Protein AF-A0A396QGF2-F1 (afdb_monomer_lite)

pLDDT: mean 94.79, std 3.69, range [76.56, 98.06]

Foldseek 3Di:
DLVCCCVVVVPCVCVVVVVVVVVVVVVVVLLVVLCCQLPDPPDPVSNVVSVVVSCVVVVPDPVRVD

Radius of gyration: 17.52 Å; chains: 1; bounding box: 42×21×40 Å

Sequence (66 aa):
MQLLRFHLMEDESCEKEIKKELEKKLDRMVMRDLFGKSKTAPTEEEREQARKEYLDRRGVPESFRW

Structure (mmCIF, N/CA/C/O backbone):
data_AF-A0A396QGF2-F1
#
_entry.id   AF-A0A396QGF2-F1
#
loop_
_atom_site.group_PDB
_atom_site.id
_atom_site.type_symbol
_atom_s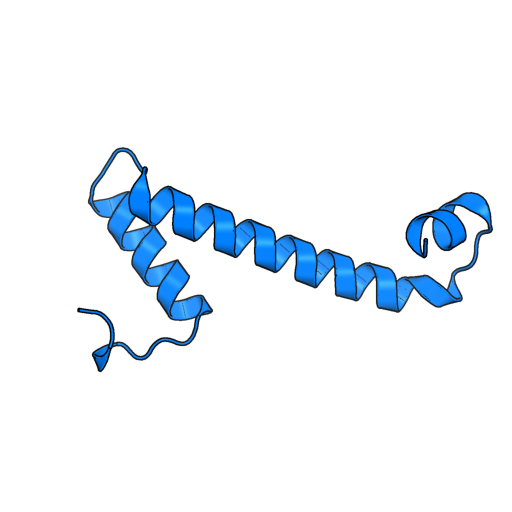ite.label_atom_id
_atom_site.label_alt_id
_atom_site.label_comp_id
_atom_site.label_asym_id
_atom_site.label_entity_id
_atom_site.label_seq_id
_atom_site.pdbx_PDB_ins_code
_atom_site.Cartn_x
_atom_site.Cartn_y
_atom_site.Cartn_z
_atom_site.occupancy
_atom_site.B_iso_or_equiv
_atom_site.auth_seq_id
_atom_site.auth_comp_id
_atom_site.auth_asym_id
_atom_site.auth_atom_id
_atom_site.pdbx_PDB_model_num
ATOM 1 N N . MET A 1 1 ? 20.987 -7.542 -11.362 1.00 83.25 1 MET A N 1
ATOM 2 C CA . MET A 1 1 ? 20.483 -6.253 -10.839 1.00 83.25 1 MET A CA 1
ATOM 3 C C . MET A 1 1 ? 19.834 -5.467 -11.979 1.00 83.25 1 MET A C 1
ATOM 5 O O . MET A 1 1 ? 20.548 -4.790 -12.701 1.00 83.25 1 MET A O 1
ATOM 9 N N . GLN A 1 2 ? 18.518 -5.604 -12.201 1.00 89.12 2 GLN A N 1
ATOM 10 C CA . GLN A 1 2 ? 17.831 -5.006 -13.367 1.00 89.12 2 GLN A CA 1
ATOM 11 C C . GLN A 1 2 ? 17.913 -3.472 -13.387 1.00 89.12 2 GLN A C 1
ATOM 13 O O . GLN A 1 2 ? 18.249 -2.914 -14.420 1.00 89.12 2 GLN A O 1
ATOM 18 N N . LEU A 1 3 ? 17.728 -2.812 -12.238 1.00 93.12 3 LEU A N 1
ATOM 19 C CA 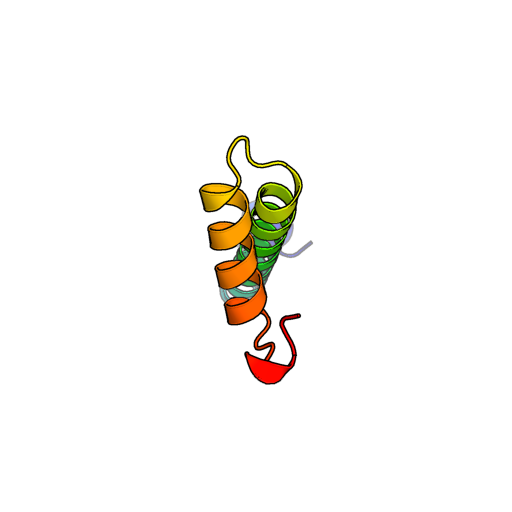. LEU A 1 3 ? 17.885 -1.355 -12.105 1.00 93.12 3 LEU A CA 1
ATOM 20 C C . LEU A 1 3 ? 19.281 -0.865 -12.507 1.00 93.12 3 LEU A C 1
ATOM 22 O O . LEU A 1 3 ? 19.407 0.137 -13.197 1.00 93.12 3 LEU A O 1
ATOM 26 N N . LEU A 1 4 ? 20.331 -1.589 -12.102 1.00 92.88 4 LEU A N 1
ATOM 27 C CA . LEU A 1 4 ? 21.700 -1.240 -12.484 1.00 92.88 4 LEU A CA 1
ATOM 28 C C . LEU A 1 4 ? 21.924 -1.427 -13.987 1.00 92.88 4 LEU A C 1
ATOM 30 O O . LEU A 1 4 ? 22.590 -0.602 -14.590 1.00 92.88 4 LEU A O 1
ATOM 34 N N . ARG A 1 5 ? 21.355 -2.472 -14.605 1.00 91.44 5 ARG A N 1
ATOM 35 C CA . ARG A 1 5 ? 21.441 -2.654 -16.065 1.00 91.44 5 ARG A CA 1
ATOM 36 C C . ARG A 1 5 ? 20.711 -1.541 -16.813 1.00 91.44 5 ARG A C 1
ATOM 38 O O . ARG A 1 5 ? 21.289 -0.945 -17.707 1.00 91.44 5 ARG A O 1
ATOM 45 N N . PHE A 1 6 ? 19.495 -1.213 -16.392 1.00 94.31 6 PHE A N 1
ATOM 46 C CA . PHE A 1 6 ? 18.705 -0.146 -17.000 1.00 94.31 6 PHE A CA 1
ATOM 47 C C . PHE A 1 6 ? 19.404 1.221 -16.894 1.00 94.31 6 PHE A C 1
ATOM 49 O O . PHE A 1 6 ? 19.523 1.921 -17.890 1.00 94.31 6 PHE A O 1
ATOM 56 N N . HIS A 1 7 ? 19.936 1.583 -15.719 1.00 92.44 7 HIS A N 1
ATOM 57 C CA . HIS A 1 7 ? 20.540 2.907 -15.510 1.00 92.44 7 HIS A CA 1
ATOM 58 C C . HIS A 1 7 ? 22.015 3.031 -15.912 1.00 92.44 7 HIS A C 1
ATOM 60 O O . HIS A 1 7 ? 22.442 4.133 -16.233 1.00 92.44 7 HIS A O 1
ATOM 66 N N . LEU A 1 8 ? 22.811 1.956 -15.849 1.00 94.56 8 LEU A N 1
ATOM 67 C CA . LEU A 1 8 ? 24.252 2.014 -16.152 1.00 94.56 8 LEU A CA 1
ATOM 68 C C . LEU A 1 8 ? 24.602 1.491 -17.546 1.00 94.56 8 LEU A C 1
ATOM 70 O O . LEU A 1 8 ? 25.675 1.806 -18.047 1.00 94.56 8 LEU A O 1
ATOM 74 N N . MET A 1 9 ? 23.749 0.651 -18.138 1.00 93.94 9 MET A N 1
ATOM 75 C CA . MET A 1 9 ? 23.983 0.041 -19.453 1.00 93.94 9 MET A CA 1
ATOM 76 C C . MET A 1 9 ? 22.941 0.468 -20.492 1.00 93.94 9 MET A C 1
ATOM 78 O O . MET A 1 9 ? 22.967 -0.069 -21.594 1.00 93.94 9 MET A O 1
ATOM 82 N N . GLU A 1 10 ? 22.024 1.379 -20.136 1.00 91.69 10 GLU A N 1
ATOM 83 C CA . GLU A 1 10 ? 20.939 1.871 -21.006 1.00 91.69 10 GLU A CA 1
ATOM 84 C C . GLU A 1 10 ? 20.096 0.727 -21.614 1.00 91.69 10 GLU A C 1
ATOM 86 O O . GLU A 1 10 ? 19.526 0.831 -22.697 1.00 91.69 10 GLU A O 1
ATOM 91 N N . ASP A 1 11 ? 20.017 -0.403 -20.902 1.00 92.00 11 ASP A N 1
ATOM 92 C CA . ASP A 1 11 ? 19.270 -1.587 -21.327 1.00 92.00 11 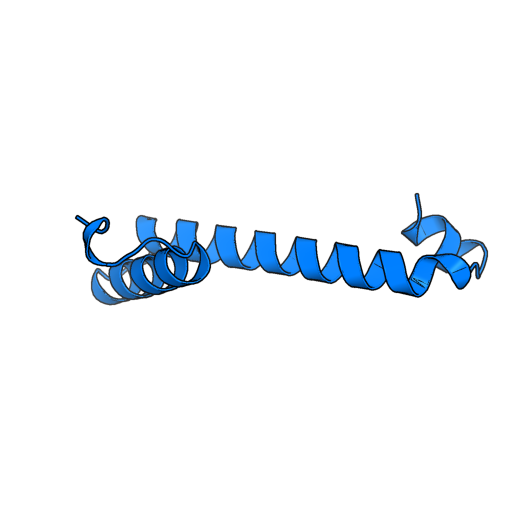ASP A CA 1
ATOM 93 C C . ASP A 1 11 ? 17.774 -1.421 -21.022 1.00 92.00 11 ASP A C 1
ATOM 95 O O . ASP A 1 11 ? 17.270 -1.846 -19.974 1.00 92.00 11 ASP A O 1
ATOM 99 N N . GLU A 1 12 ? 17.055 -0.808 -21.963 1.00 91.94 12 GLU A N 1
ATOM 100 C CA . GLU A 1 12 ? 15.610 -0.553 -21.881 1.00 91.94 12 GLU A CA 1
ATOM 101 C C . GLU A 1 12 ? 14.752 -1.830 -21.899 1.00 91.94 12 GLU A C 1
ATOM 103 O O . GLU A 1 12 ? 13.580 -1.801 -21.517 1.00 91.94 12 GLU A O 1
ATOM 108 N N . SER A 1 13 ? 15.317 -2.994 -22.252 1.00 93.19 13 SER A N 1
ATOM 109 C CA . SER A 1 13 ? 14.558 -4.255 -22.301 1.00 93.19 13 SER A CA 1
ATOM 110 C C . SER A 1 13 ? 13.953 -4.643 -20.943 1.00 93.19 13 SER A C 1
ATOM 112 O O . SER A 1 13 ? 12.927 -5.325 -20.877 1.00 93.19 13 SER A O 1
ATOM 114 N N . CYS A 1 14 ? 14.564 -4.177 -19.849 1.00 91.25 14 CYS A N 1
ATOM 115 C CA . CYS A 1 14 ? 14.132 -4.444 -18.483 1.00 91.25 14 CYS A CA 1
ATOM 116 C C . CYS A 1 14 ? 13.079 -3.449 -17.953 1.00 91.25 14 CYS A C 1
ATOM 118 O O . CYS A 1 14 ? 12.553 -3.682 -16.864 1.00 91.25 14 CYS A O 1
ATOM 120 N N . GLU A 1 15 ? 12.758 -2.363 -18.669 1.00 93.69 15 GLU A N 1
ATOM 121 C CA . GLU A 1 15 ? 11.925 -1.257 -18.158 1.00 93.69 15 GLU A CA 1
ATOM 122 C C . GLU A 1 15 ? 10.558 -1.736 -17.646 1.00 93.69 15 GLU A C 1
ATOM 124 O O . GLU A 1 15 ? 10.143 -1.421 -16.527 1.00 93.69 15 GLU A O 1
ATOM 129 N N . LYS A 1 16 ? 9.871 -2.563 -18.443 1.00 94.38 16 LYS A N 1
ATOM 130 C CA . LYS A 1 16 ? 8.535 -3.078 -18.105 1.00 94.38 16 LYS A CA 1
ATOM 131 C C . LYS A 1 16 ? 8.545 -3.917 -16.828 1.00 94.38 16 LYS A C 1
ATOM 133 O O . LYS A 1 16 ? 7.645 -3.786 -16.000 1.00 94.38 16 LYS A O 1
ATOM 138 N N . GLU A 1 17 ? 9.558 -4.765 -16.662 1.00 94.56 17 GLU A N 1
ATOM 139 C CA . GLU A 1 17 ? 9.684 -5.620 -15.477 1.00 94.56 17 G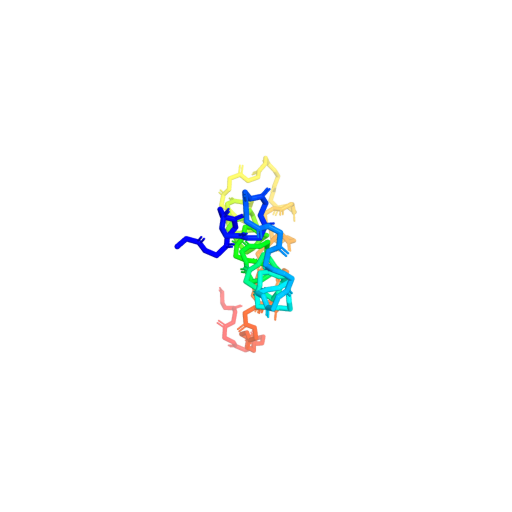LU A CA 1
ATOM 140 C C . GLU A 1 17 ? 10.048 -4.787 -14.242 1.00 94.56 17 GLU A C 1
ATOM 142 O O . GLU A 1 17 ? 9.457 -4.970 -13.179 1.00 94.56 17 GLU A O 1
ATOM 147 N N . ILE A 1 18 ? 10.944 -3.805 -14.398 1.00 95.12 18 ILE A N 1
ATOM 148 C CA . ILE A 1 18 ? 11.299 -2.855 -13.338 1.00 95.12 18 ILE A CA 1
ATOM 149 C C . ILE A 1 18 ? 10.053 -2.121 -12.843 1.00 95.12 18 ILE A C 1
ATOM 151 O O . ILE A 1 18 ? 9.802 -2.100 -11.638 1.00 95.12 18 ILE A O 1
ATOM 155 N N . LYS A 1 19 ? 9.247 -1.560 -13.751 1.00 96.00 19 LYS A N 1
ATOM 156 C CA . LYS A 1 19 ? 8.023 -0.838 -13.388 1.00 96.00 19 LYS A CA 1
ATOM 157 C C . LYS A 1 19 ? 7.059 -1.726 -12.601 1.00 96.00 19 LYS A C 1
ATOM 159 O O . LYS A 1 19 ? 6.620 -1.346 -11.518 1.00 96.00 19 LYS A O 1
ATOM 164 N N . LYS A 1 20 ? 6.809 -2.939 -13.092 1.00 96.62 20 LYS A N 1
ATOM 165 C CA . LYS A 1 20 ? 5.934 -3.921 -12.440 1.00 96.62 20 LYS A CA 1
ATOM 166 C C . LYS A 1 20 ? 6.417 -4.298 -11.035 1.00 96.62 20 LYS A C 1
ATOM 168 O O . LYS A 1 20 ? 5.619 -4.399 -10.105 1.00 96.62 20 LYS A O 1
ATOM 173 N N . GLU A 1 21 ? 7.716 -4.525 -10.851 1.00 95.88 21 GLU A N 1
ATOM 174 C CA . GLU A 1 21 ? 8.265 -4.873 -9.536 1.00 95.88 21 GLU A CA 1
ATOM 175 C C . GLU A 1 21 ? 8.285 -3.684 -8.565 1.00 95.88 21 GLU A C 1
ATOM 177 O O . GLU A 1 21 ? 8.076 -3.870 -7.360 1.00 95.88 21 GLU A O 1
ATOM 182 N N . LEU A 1 22 ? 8.474 -2.462 -9.073 1.00 96.75 22 LEU A N 1
ATOM 183 C CA . LEU A 1 22 ? 8.342 -1.235 -8.287 1.00 96.75 22 LEU A CA 1
ATOM 184 C C . LEU A 1 22 ? 6.899 -1.020 -7.817 1.00 96.75 22 LEU A C 1
ATOM 186 O O . LEU A 1 22 ? 6.694 -0.759 -6.632 1.00 96.75 22 LEU A O 1
ATOM 190 N N . GLU A 1 23 ? 5.907 -1.216 -8.688 1.00 97.50 23 GLU A N 1
ATOM 191 C CA . GLU A 1 23 ? 4.481 -1.178 -8.329 1.00 97.50 23 GLU A CA 1
ATOM 192 C C . GLU A 1 23 ? 4.173 -2.197 -7.217 1.00 97.50 23 GLU A C 1
ATOM 194 O O . GLU A 1 23 ? 3.697 -1.830 -6.143 1.00 97.50 23 GLU A O 1
ATOM 199 N N . LYS A 1 24 ? 4.607 -3.457 -7.371 1.00 96.94 24 LYS A N 1
ATOM 200 C CA . LYS A 1 24 ? 4.464 -4.486 -6.320 1.00 96.94 24 LYS A CA 1
ATOM 201 C C . LYS A 1 24 ? 5.182 -4.135 -5.016 1.00 96.94 24 LYS A C 1
ATOM 203 O O . LYS A 1 24 ? 4.800 -4.593 -3.933 1.00 96.94 24 LYS A O 1
ATOM 208 N N . LYS A 1 25 ? 6.318 -3.436 -5.079 1.00 97.75 25 LYS A N 1
ATOM 209 C CA . LYS A 1 25 ? 7.034 -2.985 -3.878 1.00 97.75 25 LYS A CA 1
ATOM 210 C C . LYS A 1 25 ? 6.243 -1.887 -3.174 1.00 97.75 25 LYS A C 1
ATOM 212 O O . LYS A 1 25 ? 6.131 -1.954 -1.949 1.00 97.75 25 LYS A O 1
ATOM 217 N N . LEU A 1 26 ? 5.689 -0.944 -3.931 1.00 97.75 26 LEU A N 1
ATOM 218 C 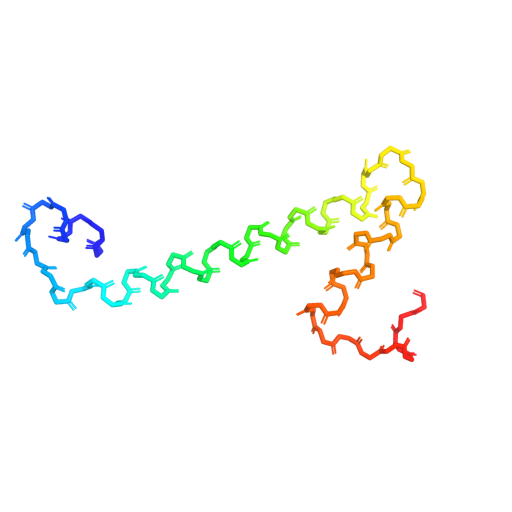CA . LEU A 1 26 ? 4.853 0.130 -3.411 1.00 97.75 26 LEU A CA 1
ATOM 219 C C . LEU A 1 26 ? 3.604 -0.433 -2.730 1.00 97.75 26 LEU A C 1
ATOM 221 O O . LEU A 1 26 ? 3.352 -0.103 -1.573 1.00 97.75 26 LEU A O 1
ATOM 225 N N . ASP A 1 27 ? 2.914 -1.379 -3.366 1.00 97.06 27 ASP A N 1
ATOM 226 C CA . ASP A 1 27 ? 1.752 -2.050 -2.775 1.00 97.06 27 ASP A CA 1
ATOM 227 C C . ASP A 1 27 ? 2.096 -2.704 -1.433 1.00 97.06 27 ASP A C 1
ATOM 229 O O . ASP A 1 27 ? 1.397 -2.531 -0.434 1.00 97.06 27 ASP A O 1
ATOM 233 N N . ARG A 1 28 ? 3.233 -3.409 -1.361 1.00 97.38 28 ARG A N 1
ATOM 234 C CA . ARG A 1 28 ? 3.715 -4.011 -0.107 1.00 97.38 28 ARG A CA 1
ATOM 235 C C . ARG A 1 28 ? 4.011 -2.968 0.971 1.00 97.38 28 ARG A C 1
ATOM 237 O O . ARG A 1 28 ? 3.789 -3.249 2.149 1.00 97.38 28 ARG A O 1
ATOM 244 N N . MET A 1 29 ? 4.526 -1.797 0.596 1.00 98.06 29 MET A N 1
ATOM 245 C CA . MET A 1 29 ? 4.780 -0.701 1.535 1.00 98.06 29 MET A CA 1
ATOM 246 C C . MET A 1 29 ? 3.475 -0.116 2.071 1.00 98.06 29 MET A C 1
ATOM 248 O O . MET A 1 29 ? 3.346 0.024 3.284 1.00 98.06 29 MET A O 1
ATOM 252 N N . VAL A 1 30 ? 2.489 0.123 1.204 1.00 97.12 30 VAL A N 1
ATOM 253 C CA . VAL A 1 30 ? 1.159 0.598 1.614 1.00 97.12 30 VAL A CA 1
ATOM 254 C C . VAL A 1 30 ? 0.490 -0.407 2.553 1.00 97.12 30 VAL A C 1
ATOM 256 O O . VAL A 1 30 ? 0.014 -0.033 3.621 1.00 97.12 30 VAL A O 1
ATOM 259 N N . MET A 1 31 ? 0.532 -1.704 2.231 1.00 97.75 31 MET A N 1
ATOM 260 C CA . MET A 1 31 ? -0.023 -2.742 3.108 1.00 97.75 31 MET A CA 1
ATOM 261 C C . MET A 1 31 ? 0.666 -2.798 4.475 1.00 97.75 31 MET A C 1
ATOM 263 O O . MET A 1 31 ? 0.013 -3.066 5.485 1.00 97.75 31 MET A O 1
ATOM 267 N N . ARG A 1 32 ? 1.982 -2.556 4.530 1.00 97.75 32 ARG A N 1
ATOM 268 C CA . ARG A 1 32 ? 2.729 -2.496 5.792 1.00 97.75 32 ARG A CA 1
ATOM 269 C C . ARG A 1 32 ? 2.339 -1.271 6.618 1.00 97.75 32 ARG A C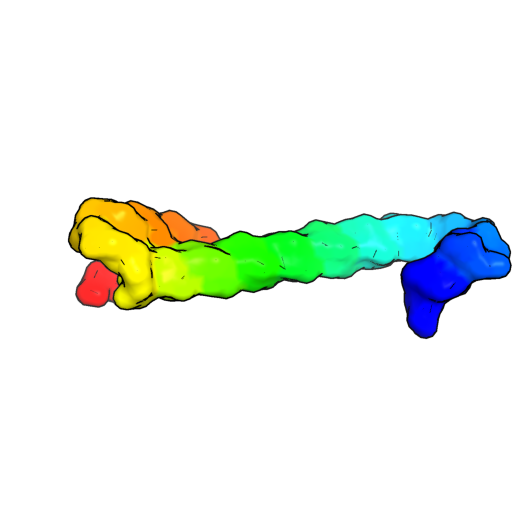 1
ATOM 271 O O . ARG A 1 32 ? 2.191 -1.415 7.829 1.00 97.75 32 ARG A O 1
ATOM 278 N N . ASP A 1 33 ? 2.189 -0.114 5.983 1.00 97.62 33 ASP A N 1
ATOM 279 C CA . ASP A 1 33 ? 1.780 1.130 6.639 1.00 97.62 33 ASP A CA 1
ATOM 280 C C . ASP A 1 33 ? 0.367 1.015 7.225 1.00 97.62 33 ASP A C 1
ATOM 282 O O . ASP A 1 33 ? 0.177 1.259 8.415 1.00 97.62 33 ASP A O 1
ATOM 286 N N . LEU A 1 34 ? -0.594 0.519 6.437 1.00 98.00 34 LEU A N 1
ATOM 287 C CA . LEU A 1 34 ? -1.962 0.256 6.896 1.00 98.00 34 LEU A CA 1
ATOM 288 C C . LEU A 1 34 ? -1.987 -0.693 8.096 1.00 98.00 34 LEU A C 1
ATOM 290 O O . LEU A 1 34 ? -2.636 -0.414 9.105 1.00 98.00 34 LEU A O 1
ATOM 294 N N . PHE A 1 35 ? -1.229 -1.791 8.028 1.00 97.00 35 PHE A N 1
ATOM 295 C CA . PHE A 1 35 ? -1.112 -2.702 9.161 1.00 97.00 35 PHE A CA 1
ATOM 296 C C . PHE A 1 35 ? -0.520 -2.006 10.394 1.00 97.00 35 PHE A C 1
ATOM 298 O O . PHE A 1 35 ? -1.054 -2.167 11.488 1.00 97.00 35 PHE A O 1
ATOM 305 N N . GLY A 1 36 ? 0.545 -1.215 10.238 1.00 97.75 36 GLY A N 1
ATOM 306 C CA . GLY A 1 36 ? 1.143 -0.448 11.334 1.00 97.75 36 GLY A CA 1
ATOM 307 C C . GLY A 1 36 ? 0.135 0.498 11.985 1.00 97.75 36 GLY A C 1
ATOM 308 O O . GLY A 1 36 ? -0.114 0.398 13.185 1.00 97.75 36 GLY A O 1
ATOM 309 N N . LYS A 1 37 ? -0.531 1.334 11.180 1.00 97.88 37 LYS A N 1
ATOM 310 C CA . LYS A 1 37 ? -1.572 2.271 11.632 1.00 97.88 37 LYS A CA 1
ATOM 311 C C . LYS A 1 37 ? -2.718 1.568 12.350 1.00 97.88 37 LYS A C 1
ATOM 313 O O . LYS A 1 37 ? -3.115 2.022 13.417 1.00 97.88 37 LYS A O 1
ATOM 318 N N . SER A 1 38 ? -3.158 0.407 11.861 1.00 96.50 38 SER A N 1
ATOM 319 C CA . SER A 1 38 ? -4.193 -0.394 12.534 1.00 96.50 38 SER A CA 1
ATOM 320 C C . SER A 1 38 ? -3.821 -0.817 13.963 1.00 96.50 38 SER A C 1
ATOM 322 O O . SER A 1 38 ? -4.695 -1.147 14.761 1.00 96.50 38 SER A O 1
ATOM 324 N N . LYS A 1 39 ? -2.523 -0.829 14.301 1.00 96.69 39 LYS A N 1
ATOM 325 C CA . LYS A 1 39 ? -2.009 -1.207 15.625 1.00 96.69 39 LYS A CA 1
ATOM 326 C C . LYS A 1 39 ? -1.592 -0.016 16.474 1.00 96.69 39 LYS A C 1
ATOM 328 O O . LYS A 1 39 ? -1.747 -0.074 17.690 1.00 96.69 39 LYS A O 1
ATOM 333 N N . THR A 1 40 ? -1.043 1.029 15.862 1.00 96.50 40 THR A N 1
ATOM 334 C CA . THR A 1 40 ? -0.333 2.089 16.591 1.00 96.50 40 THR A CA 1
ATOM 335 C C . THR A 1 40 ? -0.889 3.488 16.371 1.00 96.50 40 THR A C 1
ATOM 337 O O . THR A 1 40 ? -0.346 4.415 16.967 1.00 96.50 40 THR A O 1
ATOM 340 N N . ALA A 1 41 ? -1.927 3.684 15.543 1.00 97.00 41 ALA A N 1
ATOM 341 C CA . ALA A 1 41 ? -2.479 5.026 15.338 1.00 97.00 41 ALA A CA 1
ATOM 342 C C . ALA A 1 41 ? -2.957 5.643 16.675 1.00 97.00 41 ALA A C 1
ATOM 344 O O . ALA A 1 41 ? -3.318 4.896 17.592 1.00 97.00 41 ALA A O 1
ATOM 345 N N . PRO A 1 42 ? -2.907 6.973 16.848 1.00 95.69 42 PRO A N 1
ATOM 346 C CA . PRO A 1 42 ? -3.243 7.613 18.120 1.00 95.69 42 PRO A CA 1
ATOM 347 C C . PRO A 1 42 ? -4.691 7.392 18.569 1.00 95.69 42 PRO A C 1
ATOM 349 O O . PRO A 1 42 ? -4.921 7.179 19.759 1.00 95.69 42 PRO A O 1
ATOM 352 N N . THR A 1 43 ? -5.649 7.410 17.637 1.00 97.44 43 THR A N 1
ATOM 353 C CA . THR A 1 43 ? -7.082 7.279 17.938 1.00 97.44 43 THR A CA 1
ATOM 354 C C . THR A 1 43 ? -7.632 5.915 17.529 1.00 97.44 43 THR A C 1
ATOM 356 O O . THR A 1 43 ? -7.102 5.238 16.645 1.00 97.44 43 THR A O 1
ATOM 359 N N . GLU A 1 44 ? -8.711 5.490 18.185 1.00 96.88 44 GLU A N 1
ATOM 360 C CA . GLU A 1 44 ? -9.388 4.230 17.864 1.00 96.88 44 GLU A CA 1
ATOM 361 C C . GLU A 1 44 ? -10.039 4.266 16.476 1.00 96.88 44 GLU A C 1
ATOM 363 O O . GLU A 1 44 ? -9.930 3.301 15.723 1.00 96.88 44 GLU A O 1
ATOM 368 N N . GLU A 1 45 ? -10.621 5.404 16.095 1.00 96.75 45 GLU A N 1
ATOM 369 C CA . GLU A 1 45 ? -11.217 5.608 14.771 1.00 96.75 45 GLU A CA 1
ATOM 370 C C . GLU A 1 45 ? -10.182 5.458 13.651 1.00 96.75 45 GLU A C 1
ATOM 372 O O . GLU A 1 45 ? -10.431 4.751 12.676 1.00 96.75 45 GLU A O 1
ATOM 377 N N . GLU A 1 46 ? -8.989 6.043 13.800 1.00 96.94 46 GLU A N 1
ATOM 378 C CA . GLU A 1 46 ? -7.914 5.893 12.813 1.00 96.94 46 GLU A CA 1
ATOM 379 C C . GLU A 1 46 ? -7.386 4.455 12.746 1.00 96.94 46 GLU A C 1
ATOM 381 O O . GLU A 1 46 ? -7.090 3.954 11.655 1.00 96.94 46 GLU A O 1
ATOM 386 N N . ARG A 1 47 ? -7.289 3.763 13.892 1.00 97.50 47 ARG A N 1
ATOM 387 C CA . ARG A 1 47 ? -6.904 2.343 13.926 1.00 97.50 47 ARG A CA 1
ATOM 388 C C . ARG A 1 47 ? -7.918 1.482 13.190 1.00 97.50 47 ARG A C 1
ATOM 390 O O . ARG A 1 47 ? -7.524 0.665 12.358 1.00 97.50 47 ARG A O 1
ATOM 397 N N . GLU A 1 48 ? -9.202 1.658 13.483 1.00 96.25 48 GLU A N 1
ATOM 398 C CA . GLU A 1 48 ? -10.269 0.858 12.887 1.00 96.25 48 GLU A CA 1
ATOM 399 C C . GLU A 1 48 ? -10.433 1.173 11.394 1.00 96.25 48 GLU A C 1
ATOM 401 O O . GLU A 1 48 ? -10.592 0.254 10.591 1.00 96.25 48 GLU A O 1
ATOM 406 N N . GLN A 1 49 ? -10.271 2.434 10.983 1.00 96.81 49 GLN A N 1
ATOM 407 C CA . GLN A 1 49 ? -10.255 2.808 9.568 1.00 96.81 49 GLN A CA 1
ATOM 408 C C . GLN A 1 49 ? -9.105 2.122 8.816 1.00 96.81 49 GLN A C 1
ATOM 410 O O . GLN A 1 49 ? -9.326 1.476 7.789 1.00 96.81 49 GLN A O 1
ATOM 415 N N . ALA A 1 50 ? -7.881 2.190 9.351 1.00 97.19 50 ALA A N 1
ATOM 416 C CA . ALA A 1 50 ? -6.721 1.534 8.749 1.00 97.19 50 ALA A CA 1
ATOM 417 C C . ALA A 1 50 ? -6.856 0.001 8.740 1.00 97.19 50 ALA A C 1
ATOM 419 O O . ALA A 1 50 ? -6.421 -0.662 7.795 1.00 97.19 50 ALA A O 1
ATOM 420 N N . ARG A 1 51 ? -7.480 -0.579 9.775 1.00 96.19 51 ARG A N 1
ATOM 421 C CA . ARG A 1 51 ? -7.778 -2.014 9.855 1.00 96.19 51 ARG A CA 1
ATOM 422 C C . ARG A 1 51 ? -8.757 -2.438 8.764 1.00 96.19 51 ARG A C 1
ATOM 424 O O . ARG A 1 51 ? -8.477 -3.419 8.076 1.00 96.19 51 ARG A O 1
ATOM 431 N N . LYS A 1 52 ? -9.873 -1.723 8.597 1.00 96.00 52 LYS A N 1
ATOM 432 C CA . LYS A 1 52 ? -10.874 -2.017 7.561 1.00 96.00 52 LYS A CA 1
ATOM 433 C C . LYS A 1 52 ? -10.247 -1.967 6.177 1.00 96.00 52 LYS A C 1
ATOM 435 O O . LYS A 1 52 ? -10.292 -2.966 5.465 1.00 96.00 52 LYS A O 1
ATOM 440 N N . GLU A 1 53 ? -9.532 -0.887 5.869 1.00 96.88 53 GLU A N 1
ATOM 441 C CA . GLU A 1 53 ? -8.859 -0.735 4.579 1.00 96.88 53 GLU A CA 1
ATOM 442 C C . GLU A 1 53 ? -7.808 -1.833 4.332 1.00 96.88 53 GLU A C 1
ATOM 444 O O . GLU A 1 53 ? -7.723 -2.389 3.234 1.00 96.88 53 GLU A O 1
ATOM 449 N N . TYR A 1 54 ? -7.026 -2.208 5.352 1.00 97.00 54 TYR A N 1
ATOM 450 C CA . TYR A 1 54 ? -6.085 -3.326 5.252 1.00 97.00 54 TYR A CA 1
ATOM 451 C C . TYR A 1 54 ? -6.794 -4.648 4.922 1.00 97.00 54 TYR A C 1
ATOM 453 O O . TYR A 1 54 ? -6.328 -5.402 4.065 1.00 97.00 54 TYR A O 1
ATOM 461 N N . LEU A 1 55 ? -7.908 -4.946 5.596 1.00 96.31 55 LEU A N 1
ATOM 462 C CA . LEU A 1 55 ? -8.667 -6.184 5.402 1.00 96.31 55 LEU A CA 1
ATOM 463 C C . LEU A 1 55 ? -9.386 -6.218 4.047 1.00 96.31 55 LEU A C 1
ATOM 465 O O . LEU A 1 55 ? -9.390 -7.270 3.404 1.00 96.31 55 LEU A O 1
ATOM 469 N N . ASP A 1 56 ? -9.904 -5.079 3.583 1.00 96.06 56 ASP A N 1
ATOM 470 C CA . ASP A 1 56 ? -10.482 -4.917 2.244 1.00 96.06 56 ASP A CA 1
ATOM 471 C C . ASP A 1 56 ? -9.443 -5.207 1.163 1.00 96.06 56 ASP A C 1
ATOM 473 O O . ASP A 1 56 ? -9.660 -6.056 0.299 1.00 96.06 56 ASP A O 1
ATOM 477 N N . ARG A 1 57 ? -8.257 -4.592 1.260 1.00 95.38 57 ARG A N 1
ATOM 478 C CA . ARG A 1 57 ? -7.155 -4.836 0.314 1.00 95.38 57 ARG A CA 1
ATOM 479 C C . ARG A 1 57 ? -6.603 -6.262 0.389 1.00 95.38 57 ARG A C 1
ATOM 481 O O . ARG A 1 57 ? -6.050 -6.757 -0.590 1.00 95.38 57 ARG A O 1
ATOM 488 N N . ARG A 1 58 ? -6.736 -6.942 1.535 1.00 94.44 58 ARG A N 1
ATOM 489 C CA . ARG A 1 58 ? -6.423 -8.377 1.671 1.00 94.44 58 ARG A CA 1
ATOM 490 C C . ARG A 1 58 ? -7.505 -9.291 1.096 1.00 94.44 58 ARG A C 1
ATOM 492 O O . ARG A 1 58 ? -7.235 -10.482 0.960 1.00 94.44 58 ARG A O 1
ATOM 499 N N . GLY A 1 59 ? -8.690 -8.769 0.779 1.00 95.38 59 GLY A N 1
ATOM 500 C CA . GLY A 1 59 ? -9.825 -9.560 0.309 1.00 95.38 59 GLY A CA 1
ATOM 501 C C . GLY A 1 59 ? -10.447 -10.438 1.397 1.00 95.38 59 GLY A C 1
ATOM 502 O O . GLY A 1 59 ? -11.038 -11.467 1.083 1.00 95.38 59 GLY A O 1
ATOM 503 N N . VAL A 1 60 ? -10.297 -10.078 2.677 1.00 94.75 60 VAL A N 1
ATOM 504 C CA . VAL A 1 60 ? -10.902 -10.836 3.785 1.00 94.75 60 VAL A CA 1
ATOM 505 C C . VAL A 1 60 ? -12.404 -10.552 3.794 1.00 94.75 60 VAL A C 1
ATOM 507 O O . VAL A 1 60 ? -12.763 -9.388 3.941 1.00 94.75 60 VAL A O 1
ATOM 510 N N . PRO A 1 61 ? -13.308 -11.535 3.669 1.00 93.56 61 PRO A N 1
ATOM 511 C CA . PRO A 1 61 ? -14.743 -11.258 3.695 1.00 93.56 61 PRO A CA 1
ATOM 512 C C . PRO A 1 61 ? -15.178 -10.718 5.059 1.00 93.56 61 PRO A C 1
ATOM 514 O O . PRO A 1 61 ? -14.610 -11.100 6.080 1.00 93.56 61 PRO A O 1
ATOM 517 N N . GLU A 1 62 ? -16.195 -9.858 5.087 1.00 89.94 62 GLU A N 1
ATOM 518 C CA . GLU A 1 62 ? -16.658 -9.190 6.312 1.00 89.94 62 GLU A CA 1
ATOM 519 C C . GLU A 1 62 ? -17.044 -10.177 7.425 1.00 89.94 62 GLU A C 1
ATOM 521 O O . GLU A 1 62 ? -16.693 -9.968 8.582 1.00 89.94 62 GLU A O 1
ATOM 526 N N . SER A 1 63 ? -17.625 -11.326 7.067 1.00 92.88 63 SER A N 1
ATOM 527 C CA . SER A 1 63 ? -17.976 -12.400 8.007 1.00 92.88 63 SER A CA 1
ATOM 528 C C . SER A 1 63 ? -16.785 -13.004 8.766 1.00 92.88 63 SER A C 1
ATOM 530 O O . SER A 1 63 ? -16.984 -13.691 9.762 1.00 92.88 63 SER A O 1
ATOM 532 N N . PHE A 1 64 ? -15.552 -12.784 8.300 1.00 88.62 64 PHE A N 1
ATOM 533 C CA . PHE A 1 64 ? -14.317 -13.262 8.933 1.00 88.62 64 PHE A CA 1
ATOM 534 C C . PHE A 1 64 ? -13.578 -12.161 9.710 1.00 88.62 64 PHE A C 1
ATOM 536 O O . PHE A 1 64 ? -12.469 -12.392 10.194 1.00 88.62 64 PHE A O 1
ATOM 543 N N . ARG A 1 65 ? -14.165 -10.964 9.829 1.00 86.56 65 ARG A N 1
ATOM 544 C CA . ARG A 1 65 ? -13.583 -9.798 10.505 1.00 86.56 65 ARG A CA 1
ATOM 545 C C . ARG A 1 65 ? -14.210 -9.637 11.895 1.00 86.56 65 ARG A C 1
ATOM 547 O O . ARG A 1 65 ? -15.000 -8.727 12.115 1.00 86.56 65 ARG A O 1
ATOM 554 N N . TRP A 1 66 ? -13.892 -10.558 12.802 1.00 76.56 66 TRP A N 1
ATOM 555 C CA . TRP A 1 66 ? -14.203 -10.435 14.233 1.00 76.56 66 TRP A CA 1
ATOM 556 C C . TRP A 1 66 ? -13.265 -9.432 14.905 1.00 76.56 66 TRP A C 1
ATOM 558 O O . TRP A 1 66 ? -12.095 -9.330 14.464 1.00 76.56 66 TRP A O 1
#

Secondary structure (DSSP, 8-state):
-HHHHHHHH--GGGHHHHHHHHHHHHHHHHHHHHHHHHHH-SSHHHHHHHHHHHHHHTT--GGG--